Protein AF-A0A2M7R3D1-F1 (afdb_monomer_lite)

Foldseek 3Di:
DPPDDDDDVVLVDQAQDPDADVVFPDLVVCPVVCCVLQPPLVVLVVLLSRLCCLLGRPPDQFQLRSLVVCCVVHVSNVVVAVDSVSVCVPDDPRRHHDDDDDDDPPSPVLSSVLSNVVVCCVSVVDVDDDDDDDDPVVVVVSVVVSCVVVDDPD

Radius of gyration: 17.71 Å; chains: 1; bounding box: 41×45×43 Å

Sequence (154 aa):
MLERQTFQNKDLVLKVSPNYNPKRFDPNKYEAFLDALCGDREYQKEAIREVTRYFLGGEYKNLKDLAEENYHGNPKLQEKYSSFEDFVSHLQLPDKLSCSLDHATATGKSYVMYGVARILLAEGAVDQVLVLCPSNTIEAGLTEKFRSLSADRT

Structure (mmCIF, N/CA/C/O backbone):
data_AF-A0A2M7R3D1-F1
#
_entry.id   AF-A0A2M7R3D1-F1
#
loop_
_atom_site.group_PDB
_atom_site.id
_atom_site.type_symbol
_atom_site.label_atom_id
_atom_site.label_alt_id
_atom_site.label_comp_id
_atom_site.label_asym_id
_atom_site.label_entity_id
_atom_site.label_seq_id
_atom_site.pdbx_PDB_ins_code
_atom_site.Cartn_x
_atom_site.Cartn_y
_atom_site.Cartn_z
_atom_site.occupancy
_atom_site.B_iso_or_equiv
_atom_site.auth_seq_id
_atom_site.auth_comp_id
_atom_site.auth_asym_id
_atom_site.auth_atom_id
_atom_site.pdbx_PDB_model_num
ATOM 1 N N . MET A 1 1 ? -21.529 25.993 22.078 1.00 45.62 1 MET A N 1
ATOM 2 C CA . MET A 1 1 ? -20.538 25.975 20.981 1.00 45.62 1 MET A CA 1
ATOM 3 C C . MET A 1 1 ? -20.047 24.547 20.868 1.00 45.62 1 MET A C 1
ATOM 5 O O . MET A 1 1 ? -19.529 24.051 21.854 1.00 45.62 1 MET A O 1
ATOM 9 N N . LEU A 1 2 ? -20.286 23.862 19.748 1.00 53.28 2 LEU A N 1
ATOM 10 C CA . LEU A 1 2 ? -19.624 22.579 19.494 1.00 53.28 2 LEU A CA 1
ATOM 11 C C . LEU A 1 2 ? -18.141 22.883 19.269 1.00 53.28 2 LEU A C 1
ATOM 13 O O . LEU A 1 2 ? -17.810 23.643 18.356 1.00 53.28 2 LEU A O 1
ATOM 17 N N . GLU A 1 3 ? -17.269 22.372 20.137 1.00 60.62 3 GLU A N 1
ATOM 18 C CA . GLU A 1 3 ? -15.826 22.435 19.919 1.00 60.62 3 GLU A CA 1
ATOM 19 C C . GLU A 1 3 ? -15.508 21.783 18.575 1.00 60.62 3 GLU A C 1
ATOM 21 O O . GLU A 1 3 ? -15.904 20.652 18.289 1.00 60.62 3 GLU A O 1
ATOM 26 N N . ARG A 1 4 ? -14.830 22.532 17.706 1.00 72.94 4 ARG A N 1
ATOM 27 C CA . ARG A 1 4 ? -14.471 22.061 16.374 1.00 72.94 4 ARG A CA 1
ATOM 28 C C . ARG A 1 4 ? -13.272 21.126 16.516 1.00 72.94 4 ARG A C 1
ATOM 30 O O . ARG A 1 4 ? -12.130 21.581 16.530 1.00 72.94 4 ARG A O 1
ATOM 37 N N . GLN A 1 5 ? -13.531 19.829 16.659 1.00 77.94 5 GLN A N 1
ATOM 38 C CA . GLN A 1 5 ? -12.466 18.830 16.693 1.00 77.94 5 GLN A CA 1
ATOM 39 C C . GLN A 1 5 ? -11.705 18.833 15.363 1.00 77.94 5 GLN A C 1
ATOM 41 O O . GLN A 1 5 ? -12.293 18.797 14.281 1.00 77.94 5 GLN A O 1
ATOM 46 N N . THR A 1 6 ? -10.380 18.924 15.458 1.00 85.75 6 THR A N 1
ATOM 47 C CA . THR A 1 6 ? -9.466 18.920 14.315 1.00 85.75 6 THR A CA 1
ATOM 48 C C . THR A 1 6 ? -8.609 17.668 14.406 1.00 85.75 6 THR A C 1
ATOM 50 O O . THR A 1 6 ? -7.945 17.453 15.416 1.00 85.75 6 THR A O 1
ATOM 53 N N . PHE A 1 7 ? -8.614 16.859 13.350 1.00 89.00 7 PHE A N 1
ATOM 54 C CA . PHE A 1 7 ? -7.813 15.641 13.248 1.00 89.00 7 PHE A CA 1
ATOM 55 C C . PHE A 1 7 ? -6.710 15.844 12.213 1.00 89.00 7 PHE A C 1
ATOM 57 O O . PHE A 1 7 ? -6.958 16.435 11.159 1.00 89.00 7 PHE A O 1
ATOM 64 N N . GLN A 1 8 ? -5.501 15.351 12.483 1.00 91.12 8 GLN A N 1
ATOM 65 C CA . GLN A 1 8 ? -4.476 15.260 11.446 1.00 91.12 8 GLN A CA 1
ATOM 66 C C . GLN A 1 8 ? -4.695 13.966 10.661 1.00 91.12 8 GLN A C 1
ATOM 68 O O . GLN A 1 8 ? -5.042 12.944 11.244 1.00 91.12 8 GLN A O 1
ATOM 73 N N . ASN A 1 9 ? -4.438 13.965 9.350 1.00 88.06 9 ASN A N 1
ATOM 74 C CA . ASN A 1 9 ? -4.610 12.751 8.537 1.00 88.06 9 ASN A CA 1
ATOM 75 C C . ASN A 1 9 ? -3.819 11.562 9.101 1.00 88.06 9 ASN A C 1
ATOM 77 O O . ASN A 1 9 ? -4.344 10.457 9.162 1.00 88.06 9 ASN A O 1
ATOM 81 N N . LYS A 1 10 ? -2.598 11.809 9.595 1.00 91.31 10 LYS A N 1
ATOM 82 C CA . LYS A 1 10 ? -1.742 10.789 10.220 1.00 91.31 10 LYS A CA 1
ATOM 83 C C . LYS A 1 10 ? -2.382 10.114 11.440 1.00 91.31 10 LYS A C 1
ATOM 85 O O . LYS A 1 10 ? -2.034 8.981 11.745 1.00 91.31 10 LYS A O 1
ATOM 90 N N . ASP A 1 11 ? -3.299 10.802 12.123 1.00 92.19 11 ASP A N 1
ATOM 91 C CA . ASP A 1 11 ? -3.997 10.275 13.297 1.00 92.19 11 ASP A CA 1
ATOM 92 C C . ASP A 1 11 ? -5.058 9.239 12.898 1.00 92.19 11 ASP A C 1
ATOM 94 O O . ASP A 1 11 ? -5.520 8.477 13.742 1.00 92.19 11 ASP A O 1
ATOM 98 N N . LEU A 1 12 ? -5.444 9.209 11.618 1.00 93.38 12 LEU A N 1
ATOM 99 C CA . LEU A 1 12 ? -6.494 8.353 11.069 1.00 93.38 12 LEU A CA 1
ATOM 100 C C . LEU A 1 12 ? -5.951 7.269 10.121 1.00 93.38 12 LEU A C 1
ATOM 102 O O . LEU A 1 12 ? -6.736 6.486 9.589 1.00 93.38 12 LEU A O 1
ATOM 106 N N . VAL A 1 13 ? -4.633 7.220 9.896 1.00 94.69 13 VAL A N 1
ATOM 107 C CA . VAL A 1 13 ? -3.991 6.171 9.090 1.00 94.69 13 VAL A CA 1
ATOM 108 C C . VAL A 1 13 ? -3.991 4.865 9.877 1.00 94.69 13 VAL A C 1
ATOM 110 O O . VAL A 1 13 ? -3.540 4.824 11.023 1.00 94.69 13 VAL A O 1
ATOM 113 N N . LEU A 1 14 ? -4.476 3.794 9.247 1.00 96.19 14 LEU A N 1
ATOM 114 C CA . LEU A 1 14 ? -4.450 2.456 9.832 1.00 96.19 14 LEU A CA 1
ATOM 115 C C . LEU A 1 14 ? -3.046 1.874 9.709 1.00 96.19 14 LEU A C 1
ATOM 117 O O . LEU A 1 14 ? -2.485 1.813 8.617 1.00 96.19 14 LEU A O 1
ATOM 121 N N . LYS A 1 15 ? -2.482 1.460 10.839 1.00 95.75 15 LYS A N 1
ATOM 122 C CA . LYS A 1 15 ? -1.152 0.866 10.913 1.00 95.75 15 LYS A CA 1
ATOM 123 C C . LYS A 1 15 ? -1.249 -0.626 10.663 1.00 95.75 15 LYS A C 1
ATOM 125 O O . LYS A 1 15 ? -2.028 -1.309 11.325 1.00 95.75 15 LYS A O 1
ATOM 130 N N . VAL A 1 16 ? -0.424 -1.116 9.746 1.00 95.44 16 VAL A N 1
ATOM 131 C CA . VAL A 1 16 ? -0.268 -2.547 9.483 1.00 95.44 16 VAL A CA 1
ATOM 132 C C . VAL A 1 16 ? 0.768 -3.097 10.455 1.00 95.44 16 VAL A C 1
ATOM 134 O O . VAL A 1 16 ? 1.918 -2.645 10.450 1.00 95.44 16 VAL A O 1
ATOM 137 N N . SER A 1 17 ? 0.384 -4.097 11.248 1.00 92.56 17 SER A N 1
ATOM 138 C CA . SER A 1 17 ? 1.270 -4.772 12.197 1.00 92.56 17 SER A CA 1
ATOM 139 C C . SER A 1 17 ? 2.602 -5.160 11.543 1.00 92.56 17 SER A C 1
ATOM 141 O O . SER A 1 17 ? 2.616 -5.629 10.400 1.00 92.56 17 SER A O 1
ATOM 143 N N . PRO A 1 18 ? 3.744 -4.956 12.226 1.00 88.44 18 PRO A N 1
ATOM 144 C CA . PRO A 1 18 ? 5.039 -5.419 11.741 1.00 88.44 18 PRO A CA 1
ATOM 145 C C . PRO A 1 18 ? 5.184 -6.941 11.857 1.00 88.44 18 PRO A C 1
ATOM 147 O O . PRO A 1 18 ? 6.121 -7.494 11.286 1.00 88.44 18 PRO A O 1
ATOM 150 N N . ASN A 1 19 ? 4.284 -7.612 12.584 1.00 82.75 19 ASN A N 1
ATOM 151 C CA . ASN A 1 19 ? 4.264 -9.064 12.656 1.00 82.75 19 ASN A CA 1
ATOM 152 C C . ASN A 1 19 ? 3.799 -9.626 11.312 1.00 82.75 19 ASN A C 1
ATOM 154 O O . ASN A 1 19 ? 2.863 -9.126 10.695 1.00 82.75 19 ASN A O 1
ATOM 158 N N . TYR A 1 20 ? 4.472 -10.668 10.853 1.00 75.25 20 TYR A N 1
ATOM 159 C CA . TYR A 1 20 ? 4.046 -11.461 9.712 1.00 75.25 20 TYR A CA 1
ATOM 160 C C . TYR A 1 20 ? 4.557 -12.879 9.904 1.00 75.25 20 TYR A C 1
ATOM 162 O O . TYR A 1 20 ? 5.574 -13.110 10.563 1.00 75.25 20 TYR A O 1
ATOM 170 N N . ASN A 1 21 ? 3.859 -13.845 9.318 1.00 80.38 21 ASN A N 1
ATOM 171 C CA . ASN A 1 21 ? 4.326 -15.218 9.303 1.00 80.38 21 ASN A CA 1
ATOM 172 C C . ASN A 1 21 ? 5.369 -15.398 8.179 1.00 80.38 21 ASN A C 1
ATOM 174 O O . ASN A 1 21 ? 4.978 -15.439 7.010 1.00 80.38 21 ASN A O 1
ATOM 178 N N . PRO A 1 22 ? 6.670 -15.589 8.483 1.00 80.94 22 PRO A N 1
ATOM 179 C CA . PRO A 1 22 ? 7.710 -15.722 7.458 1.00 80.94 22 PRO A CA 1
ATOM 180 C C . PRO A 1 22 ? 7.561 -16.997 6.617 1.00 80.94 22 PRO A C 1
ATOM 182 O O . PRO A 1 22 ? 8.130 -17.095 5.536 1.00 80.94 22 PRO A O 1
ATOM 185 N N . LYS A 1 23 ? 6.772 -17.983 7.075 1.00 84.94 23 LYS A N 1
ATOM 186 C CA . LYS A 1 23 ? 6.420 -19.159 6.262 1.00 84.94 23 LYS A CA 1
ATOM 187 C C . LYS A 1 23 ? 5.359 -18.853 5.203 1.00 84.94 23 LYS A C 1
ATOM 189 O O . LYS A 1 23 ? 5.163 -19.673 4.313 1.00 84.94 23 LYS A O 1
ATOM 194 N N . ARG A 1 24 ? 4.636 -17.736 5.335 1.00 86.62 24 ARG A N 1
ATOM 195 C CA . ARG A 1 24 ? 3.644 -17.269 4.356 1.00 86.62 24 ARG A CA 1
ATOM 196 C C . ARG A 1 24 ? 4.239 -16.267 3.383 1.00 86.62 24 ARG A C 1
ATOM 198 O O . ARG A 1 24 ? 4.040 -16.417 2.188 1.00 86.62 24 ARG A O 1
ATOM 205 N N . PHE A 1 25 ? 4.952 -15.270 3.895 1.00 90.94 25 PHE A N 1
ATOM 206 C CA . PHE A 1 25 ? 5.558 -14.227 3.081 1.00 90.94 25 PHE A CA 1
ATOM 207 C C . PHE A 1 25 ? 6.826 -13.716 3.761 1.00 90.94 25 PHE A C 1
ATOM 209 O O . PHE A 1 25 ? 6.784 -13.312 4.922 1.00 90.94 25 PHE A O 1
ATOM 216 N N . ASP A 1 26 ? 7.941 -13.732 3.032 1.00 89.12 26 ASP A N 1
ATOM 217 C CA . ASP A 1 26 ? 9.192 -13.105 3.454 1.00 89.12 26 ASP A CA 1
ATOM 218 C C . ASP A 1 26 ? 9.440 -11.848 2.603 1.00 89.12 26 ASP A C 1
ATOM 220 O O . ASP A 1 26 ? 9.840 -11.967 1.439 1.00 89.12 26 ASP A O 1
ATOM 224 N N . PRO A 1 27 ? 9.215 -10.637 3.149 1.00 84.31 27 PRO A N 1
ATOM 225 C CA . PRO A 1 27 ? 9.428 -9.400 2.407 1.00 84.31 27 PRO A CA 1
ATOM 226 C C . PRO A 1 27 ? 10.896 -9.208 2.002 1.00 84.31 27 PRO A C 1
ATOM 228 O O . PRO A 1 27 ? 11.159 -8.569 0.983 1.00 84.31 27 PRO A O 1
ATOM 231 N N . ASN A 1 28 ? 11.852 -9.808 2.729 1.00 88.94 28 ASN A N 1
ATOM 232 C CA . ASN A 1 28 ? 13.281 -9.610 2.473 1.00 88.94 28 ASN A CA 1
ATOM 233 C C . ASN A 1 28 ? 13.732 -10.194 1.123 1.00 88.94 28 ASN A C 1
ATOM 235 O O . ASN A 1 28 ? 14.727 -9.747 0.551 1.00 88.94 28 ASN A O 1
ATOM 239 N N . LYS A 1 29 ? 12.972 -11.149 0.564 1.00 93.44 29 LYS A N 1
ATOM 240 C CA . LYS A 1 29 ? 13.186 -11.711 -0.783 1.00 93.44 29 LYS A CA 1
ATOM 241 C C . LYS A 1 29 ? 13.214 -10.636 -1.874 1.00 93.44 29 LYS A C 1
ATOM 243 O O . LYS A 1 29 ? 13.822 -10.838 -2.924 1.00 93.44 29 LYS A O 1
ATOM 248 N N . TYR A 1 30 ? 12.552 -9.507 -1.636 1.00 96.19 30 TYR A N 1
ATOM 249 C CA . TYR A 1 30 ? 12.353 -8.461 -2.629 1.00 96.19 30 TYR A CA 1
ATOM 250 C C . TYR A 1 30 ? 13.283 -7.259 -2.465 1.00 96.19 30 TYR A C 1
ATOM 252 O O . TYR A 1 30 ? 13.214 -6.361 -3.295 1.00 96.19 30 TYR A O 1
ATOM 260 N N . GLU A 1 31 ? 14.190 -7.234 -1.485 1.00 95.56 31 GLU A N 1
ATOM 261 C CA . GLU A 1 31 ? 15.033 -6.054 -1.223 1.00 95.56 31 GLU A CA 1
ATOM 262 C C . GLU A 1 31 ? 15.875 -5.638 -2.434 1.00 95.56 31 GLU A C 1
ATOM 264 O O . GLU A 1 31 ? 15.820 -4.484 -2.847 1.00 95.56 31 GLU A O 1
ATOM 269 N N . ALA A 1 32 ? 16.541 -6.582 -3.105 1.00 96.44 32 ALA A N 1
ATOM 270 C CA . ALA A 1 32 ? 17.302 -6.277 -4.321 1.00 96.44 32 ALA A CA 1
ATOM 271 C C . ALA A 1 32 ? 16.414 -5.724 -5.456 1.00 96.44 32 ALA A C 1
ATOM 273 O O . ALA A 1 32 ? 16.835 -4.857 -6.223 1.00 96.44 32 ALA A O 1
ATOM 274 N N . PHE A 1 33 ? 15.168 -6.202 -5.558 1.00 96.81 33 PHE A N 1
ATOM 275 C CA . PHE A 1 33 ? 14.192 -5.675 -6.512 1.00 96.81 33 PHE A CA 1
ATOM 276 C C . PHE A 1 33 ? 13.748 -4.256 -6.135 1.00 96.81 33 PHE A C 1
ATOM 278 O O . PHE A 1 33 ? 13.669 -3.393 -7.007 1.00 96.81 33 PHE A O 1
ATOM 285 N N . LEU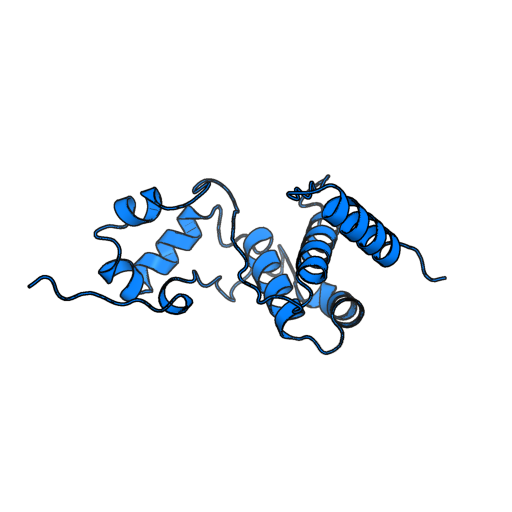 A 1 34 ? 13.491 -3.999 -4.851 1.00 97.50 34 LEU A N 1
ATOM 286 C CA . LEU A 1 34 ? 13.119 -2.679 -4.347 1.00 97.50 34 LEU A CA 1
ATOM 287 C C . LEU A 1 34 ? 14.261 -1.671 -4.516 1.00 97.50 34 LEU A C 1
ATOM 289 O O . LEU A 1 34 ? 14.010 -0.537 -4.921 1.00 97.50 34 LEU A O 1
ATOM 293 N N . ASP A 1 35 ? 15.507 -2.080 -4.287 1.00 96.88 35 ASP A N 1
ATOM 294 C CA . ASP A 1 35 ? 16.693 -1.258 -4.534 1.00 96.88 35 ASP A CA 1
ATOM 295 C C . ASP A 1 35 ? 16.831 -0.904 -6.015 1.00 96.88 35 ASP A C 1
ATOM 297 O O . ASP A 1 35 ? 17.014 0.265 -6.358 1.00 96.88 35 ASP A O 1
ATOM 301 N N . ALA A 1 36 ? 16.663 -1.880 -6.910 1.00 96.31 36 ALA A N 1
ATOM 302 C CA . ALA A 1 36 ? 16.714 -1.637 -8.349 1.00 96.31 36 ALA A CA 1
ATOM 303 C C . ALA A 1 36 ? 15.555 -0.752 -8.848 1.00 96.31 36 ALA A C 1
ATOM 305 O O . ALA A 1 36 ? 15.744 0.079 -9.738 1.00 96.31 36 ALA A O 1
ATOM 306 N N . LEU A 1 37 ? 14.351 -0.920 -8.290 1.00 96.69 37 LEU A N 1
ATOM 307 C CA . LEU A 1 37 ? 13.149 -0.200 -8.713 1.00 96.69 37 LEU A CA 1
ATOM 308 C C . LEU A 1 37 ? 13.103 1.239 -8.182 1.00 96.69 37 LEU A C 1
ATOM 310 O O . LEU A 1 37 ? 12.735 2.157 -8.919 1.00 96.69 37 LEU A O 1
ATOM 314 N N . CYS A 1 38 ? 13.413 1.422 -6.899 1.00 96.75 38 CYS A N 1
ATOM 315 C CA . CYS A 1 38 ? 13.201 2.672 -6.170 1.00 96.75 38 CYS A CA 1
ATOM 316 C C . CYS A 1 38 ? 14.495 3.462 -5.937 1.00 96.75 38 CYS A C 1
ATOM 318 O O . CYS A 1 38 ? 14.422 4.658 -5.645 1.00 96.75 38 CYS A O 1
ATOM 320 N N . GLY A 1 39 ? 15.666 2.833 -6.069 1.00 95.56 39 GLY A N 1
ATOM 321 C CA . GLY A 1 39 ? 16.955 3.466 -5.804 1.00 95.56 39 GLY A CA 1
ATOM 322 C C . GLY A 1 39 ? 17.078 3.931 -4.352 1.00 95.56 39 GLY A C 1
ATOM 323 O O . GLY A 1 39 ? 16.886 3.161 -3.413 1.00 95.56 39 GLY A O 1
ATOM 324 N N . ASP A 1 40 ? 17.370 5.215 -4.165 1.00 95.50 40 ASP A N 1
ATOM 325 C CA . ASP A 1 40 ? 17.516 5.878 -2.863 1.00 95.50 40 ASP A CA 1
ATOM 326 C C . ASP A 1 40 ? 16.182 6.343 -2.244 1.00 95.50 40 ASP A C 1
ATOM 328 O O . ASP A 1 40 ? 16.149 6.881 -1.135 1.00 95.50 40 ASP A O 1
ATOM 332 N N . ARG A 1 41 ? 15.054 6.136 -2.935 1.00 96.19 41 ARG A N 1
ATOM 333 C CA . ARG A 1 41 ? 13.727 6.588 -2.493 1.00 96.19 41 ARG A CA 1
ATOM 334 C C . ARG A 1 41 ? 13.114 5.618 -1.490 1.00 96.19 41 ARG A C 1
ATOM 336 O O . ARG A 1 41 ? 12.178 4.887 -1.816 1.00 96.19 41 ARG A O 1
ATOM 343 N N . GLU A 1 42 ? 13.613 5.643 -0.261 1.00 96.00 42 GLU A N 1
ATOM 344 C CA . GLU A 1 42 ? 13.217 4.679 0.773 1.00 96.00 42 GLU A CA 1
ATOM 345 C C . GLU A 1 42 ? 11.710 4.693 1.070 1.00 96.00 42 GLU A C 1
ATOM 347 O O . GLU A 1 42 ? 11.098 3.638 1.185 1.00 96.00 42 GLU A O 1
ATOM 352 N N . TYR A 1 43 ? 11.067 5.863 1.026 1.00 95.50 43 TYR A N 1
ATOM 353 C CA . TYR A 1 43 ? 9.615 5.995 1.198 1.00 95.50 43 TYR A CA 1
ATOM 354 C C . TYR A 1 43 ? 8.791 5.199 0.166 1.00 95.50 43 TYR A C 1
ATOM 356 O O . TYR A 1 43 ? 7.646 4.836 0.427 1.00 95.50 43 TYR A O 1
ATOM 364 N N . GLN A 1 44 ? 9.331 4.929 -1.031 1.00 97.25 44 GLN A N 1
ATOM 365 C CA . GLN A 1 44 ? 8.664 4.049 -1.996 1.00 97.25 44 GLN A CA 1
ATOM 366 C C . GLN A 1 44 ? 8.791 2.587 -1.574 1.00 97.25 44 GLN A C 1
ATOM 368 O O . GLN A 1 44 ? 7.815 1.845 -1.668 1.00 97.25 44 GLN A O 1
ATOM 373 N N . LYS A 1 45 ? 9.975 2.185 -1.101 1.00 97.38 45 LYS A N 1
ATOM 374 C CA . LYS A 1 45 ? 10.233 0.823 -0.630 1.00 97.38 45 LYS A CA 1
ATOM 375 C C . LYS A 1 45 ? 9.391 0.516 0.598 1.00 97.38 45 LYS A C 1
ATOM 377 O O . LYS A 1 45 ? 8.723 -0.508 0.622 1.00 97.38 45 LYS A O 1
ATOM 382 N N . GLU A 1 46 ? 9.344 1.430 1.564 1.00 95.88 46 GLU A N 1
ATOM 383 C CA . GLU A 1 46 ? 8.502 1.323 2.759 1.00 95.88 46 GLU A CA 1
ATOM 384 C C . GLU A 1 46 ? 7.026 1.150 2.399 1.00 95.88 46 GLU A C 1
ATOM 386 O O . GLU A 1 46 ? 6.399 0.206 2.877 1.00 95.88 46 GLU A O 1
ATOM 391 N N . ALA A 1 47 ? 6.497 1.973 1.486 1.00 96.69 47 ALA A N 1
ATOM 392 C CA . ALA A 1 47 ? 5.117 1.838 1.023 1.00 96.69 47 ALA A CA 1
ATOM 393 C C . ALA A 1 47 ? 4.856 0.469 0.370 1.00 96.69 47 ALA A C 1
ATOM 395 O O . ALA A 1 47 ? 3.844 -0.170 0.650 1.00 96.69 47 ALA A O 1
ATOM 396 N N . ILE A 1 48 ? 5.775 -0.016 -0.475 1.00 97.75 48 ILE A N 1
ATOM 397 C CA . ILE A 1 48 ? 5.644 -1.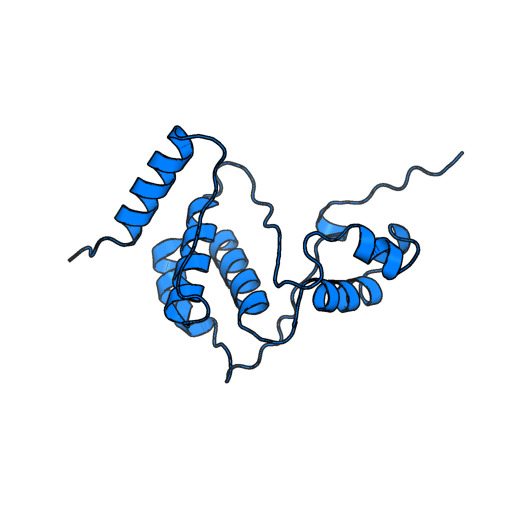342 -1.097 1.00 97.75 48 ILE A CA 1
ATOM 398 C C . ILE A 1 48 ? 5.696 -2.450 -0.035 1.00 97.75 48 ILE A C 1
ATOM 400 O O . ILE A 1 48 ? 4.859 -3.354 -0.065 1.00 97.75 48 ILE A O 1
ATOM 404 N N . ARG A 1 49 ? 6.643 -2.392 0.911 1.00 96.06 49 ARG A N 1
ATOM 405 C CA . ARG A 1 49 ? 6.776 -3.366 2.009 1.00 96.06 49 ARG A CA 1
ATOM 406 C C . ARG A 1 49 ? 5.530 -3.404 2.888 1.00 96.06 49 ARG A C 1
ATOM 408 O O . ARG A 1 49 ? 5.069 -4.484 3.238 1.00 96.06 49 ARG A O 1
ATOM 415 N N . GLU A 1 50 ? 4.973 -2.252 3.243 1.00 95.94 50 GLU A N 1
ATOM 416 C CA . GLU A 1 50 ? 3.782 -2.177 4.091 1.00 95.94 50 GLU A CA 1
ATOM 417 C C . GLU A 1 50 ? 2.545 -2.749 3.389 1.00 95.94 50 GLU A C 1
ATOM 419 O O . GLU A 1 50 ? 1.838 -3.577 3.966 1.00 95.94 50 GLU A O 1
ATOM 424 N N . VAL A 1 51 ? 2.337 -2.404 2.115 1.00 97.00 51 VAL A N 1
ATOM 425 C CA . VAL A 1 51 ? 1.228 -2.940 1.309 1.00 97.00 51 VAL A CA 1
ATOM 426 C C . VAL A 1 51 ? 1.367 -4.443 1.120 1.00 97.00 51 VAL A C 1
ATOM 428 O O . VAL A 1 51 ? 0.422 -5.190 1.346 1.00 97.00 51 VAL A O 1
ATOM 431 N N . THR A 1 52 ? 2.545 -4.912 0.717 1.00 96.19 52 THR A N 1
ATOM 432 C CA . THR A 1 52 ? 2.761 -6.346 0.490 1.00 96.19 52 THR A CA 1
ATOM 433 C C . THR A 1 52 ? 2.653 -7.142 1.783 1.00 96.19 52 THR A C 1
ATOM 435 O O . THR A 1 52 ? 2.041 -8.205 1.773 1.00 96.19 52 THR A O 1
ATOM 438 N N . ARG A 1 53 ? 3.114 -6.606 2.920 1.00 94.94 53 ARG A N 1
ATOM 439 C CA . ARG A 1 53 ? 2.890 -7.221 4.235 1.00 94.94 53 ARG A CA 1
ATOM 440 C C . ARG A 1 53 ? 1.405 -7.304 4.580 1.00 94.94 53 ARG A C 1
ATOM 442 O O . ARG A 1 53 ? 0.960 -8.355 5.026 1.00 94.94 53 ARG A O 1
ATOM 449 N N . TYR A 1 54 ? 0.634 -6.247 4.337 1.00 96.06 54 TYR A N 1
ATOM 450 C CA . TYR A 1 54 ? -0.812 -6.265 4.563 1.00 96.06 54 TYR A CA 1
ATOM 451 C C . TYR A 1 54 ? -1.519 -7.320 3.697 1.00 96.06 54 TYR A C 1
ATOM 453 O O . TYR A 1 54 ? -2.346 -8.075 4.200 1.00 96.06 54 TYR A O 1
ATOM 461 N N . PHE A 1 55 ? -1.157 -7.417 2.417 1.00 95.69 55 PHE A N 1
ATOM 462 C CA . PHE A 1 55 ? -1.826 -8.307 1.466 1.00 95.69 55 PHE A CA 1
ATOM 463 C C . PHE A 1 55 ? -1.382 -9.774 1.583 1.00 95.69 55 PHE A C 1
ATOM 465 O O . PHE A 1 55 ? -2.193 -10.674 1.381 1.00 95.69 55 PHE A O 1
ATOM 472 N N . LEU A 1 56 ? -0.105 -10.025 1.885 1.00 95.06 56 LEU A N 1
ATOM 473 C CA . LEU A 1 56 ? 0.514 -11.356 1.812 1.00 95.06 56 LEU A CA 1
ATOM 474 C C . LEU A 1 56 ? 0.924 -11.917 3.178 1.00 95.06 56 LEU A C 1
ATOM 476 O O . LEU A 1 56 ? 1.069 -13.129 3.326 1.00 95.06 56 LEU A O 1
ATOM 480 N N . GLY A 1 57 ? 1.087 -11.064 4.195 1.00 92.75 57 GLY A N 1
ATOM 481 C CA . GLY A 1 57 ? 1.491 -11.480 5.543 1.00 92.75 57 GLY A CA 1
ATOM 482 C C . GLY A 1 57 ? 0.449 -12.359 6.238 1.00 92.75 57 GLY A C 1
ATOM 483 O O . GLY A 1 57 ? 0.798 -13.218 7.047 1.00 92.75 57 GLY A O 1
ATOM 484 N N . GLY A 1 58 ? -0.827 -12.200 5.870 1.00 92.12 58 GLY A N 1
ATOM 485 C CA . GLY A 1 58 ? -1.926 -13.062 6.306 1.00 92.12 58 GLY A CA 1
ATOM 486 C C . GLY A 1 58 ? -2.398 -12.845 7.746 1.00 92.12 58 GLY A C 1
ATOM 487 O O . GLY A 1 58 ? -3.154 -13.684 8.237 1.00 92.12 58 GLY A O 1
ATOM 488 N N . GLU A 1 59 ? -1.962 -11.761 8.393 1.00 93.25 59 GLU A N 1
ATOM 489 C CA . GLU A 1 59 ? -2.447 -11.316 9.710 1.00 93.25 59 GLU A CA 1
ATOM 490 C C . GLU A 1 59 ? -3.892 -10.804 9.642 1.00 93.25 59 GLU A C 1
ATOM 492 O O . GLU A 1 59 ? -4.680 -11.036 10.553 1.00 93.25 59 GLU A O 1
ATOM 497 N N . TYR A 1 60 ? -4.259 -10.161 8.531 1.00 95.50 60 TYR A N 1
ATOM 498 C CA . TYR A 1 60 ? -5.582 -9.577 8.321 1.00 95.50 60 TYR A CA 1
ATOM 499 C C . TYR A 1 60 ? -6.315 -10.316 7.206 1.00 95.50 60 TYR A C 1
ATOM 501 O O . TYR A 1 60 ? -5.733 -10.608 6.158 1.00 95.50 60 TYR A O 1
ATOM 509 N N . LYS A 1 61 ? -7.606 -10.605 7.399 1.00 96.00 61 LYS A N 1
ATOM 510 C CA . LYS A 1 61 ? -8.432 -11.220 6.344 1.00 96.00 61 LYS A CA 1
ATOM 511 C C . LYS A 1 61 ? -8.997 -10.181 5.380 1.00 96.00 61 LYS A C 1
ATOM 513 O O . LYS A 1 61 ? -9.287 -10.506 4.231 1.00 96.00 61 LYS A O 1
ATOM 518 N N . ASN A 1 62 ? -9.208 -8.958 5.860 1.00 97.94 62 ASN A N 1
ATOM 519 C CA . AS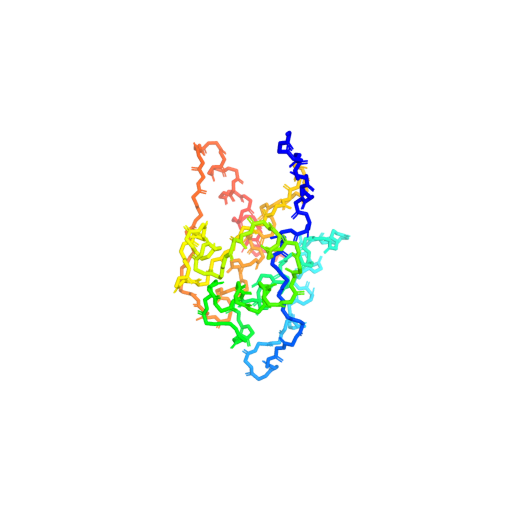N A 1 62 ? -9.803 -7.848 5.125 1.00 97.94 62 ASN A CA 1
ATOM 520 C C . ASN A 1 62 ? -9.547 -6.510 5.850 1.00 97.94 62 ASN A C 1
ATOM 522 O O . ASN A 1 62 ? -8.931 -6.472 6.918 1.00 97.94 62 ASN A O 1
ATOM 526 N N . LEU A 1 63 ? -10.037 -5.415 5.266 1.00 98.25 63 LEU A N 1
ATOM 527 C CA . LEU A 1 63 ? -9.930 -4.072 5.828 1.00 98.25 63 LEU A CA 1
ATOM 528 C C . LEU A 1 63 ? -10.658 -3.932 7.172 1.00 98.25 63 LEU A C 1
ATOM 530 O O . LEU A 1 63 ? -10.199 -3.173 8.022 1.00 98.25 63 LEU A O 1
ATOM 534 N N . LYS A 1 64 ? -11.764 -4.652 7.392 1.00 98.19 64 LYS A N 1
ATOM 535 C CA . LYS A 1 64 ? -12.494 -4.618 8.665 1.00 98.19 64 LYS A CA 1
ATOM 536 C C . LYS A 1 64 ? -11.655 -5.165 9.824 1.00 98.19 64 LYS A C 1
ATOM 538 O O . LYS A 1 64 ? -11.627 -4.518 10.865 1.00 98.19 64 LYS A O 1
ATOM 543 N N . ASP A 1 65 ? -10.939 -6.274 9.632 1.00 97.94 65 ASP A N 1
ATOM 544 C CA . ASP A 1 65 ? -10.021 -6.827 10.644 1.00 97.94 65 ASP A CA 1
ATOM 545 C C . ASP A 1 65 ? -8.920 -5.806 11.001 1.00 97.94 65 ASP A C 1
ATOM 547 O O . ASP A 1 65 ? -8.656 -5.544 12.173 1.00 97.94 65 ASP A O 1
ATOM 551 N N . LEU A 1 66 ? -8.310 -5.171 9.989 1.00 97.81 66 LEU A N 1
ATOM 552 C CA . LEU A 1 66 ? -7.302 -4.122 10.202 1.00 97.81 66 LEU A CA 1
ATOM 553 C C . LEU A 1 66 ? -7.888 -2.907 10.942 1.00 97.81 66 LEU A C 1
ATOM 555 O O . LEU A 1 66 ? -7.240 -2.319 11.813 1.00 97.81 66 LEU A O 1
ATOM 559 N N . ALA A 1 67 ? -9.110 -2.518 10.582 1.00 97.88 67 ALA A N 1
ATOM 560 C CA . ALA A 1 67 ? -9.824 -1.407 11.190 1.00 97.88 67 ALA A CA 1
ATOM 561 C C . ALA A 1 67 ? -10.199 -1.685 12.649 1.00 97.88 67 ALA A C 1
ATOM 563 O O . ALA A 1 67 ? -10.120 -0.764 13.454 1.00 97.88 67 ALA A O 1
ATOM 564 N N . GLU A 1 68 ? -10.571 -2.918 13.001 1.00 98.12 68 GLU A N 1
ATOM 565 C CA . GLU A 1 68 ? -10.897 -3.317 14.376 1.00 98.12 68 GLU A CA 1
ATOM 566 C C . GLU A 1 68 ? -9.682 -3.156 15.293 1.00 98.12 68 GLU A C 1
ATOM 568 O O . GLU A 1 68 ? -9.747 -2.440 16.297 1.00 98.12 68 GLU A O 1
ATOM 573 N N . GLU A 1 69 ? -8.540 -3.725 14.895 1.00 97.50 69 GLU A N 1
ATOM 574 C CA . GLU A 1 69 ? -7.279 -3.591 15.632 1.00 97.50 69 GLU A CA 1
ATOM 575 C C . GLU A 1 69 ? -6.906 -2.114 15.835 1.00 97.50 69 GLU A C 1
ATOM 577 O O . GLU A 1 69 ? -6.601 -1.675 16.949 1.00 97.50 69 GLU A O 1
ATOM 582 N N . ASN A 1 70 ? -6.990 -1.318 14.767 1.00 97.88 70 ASN A N 1
ATOM 583 C CA . ASN A 1 70 ? -6.650 0.099 14.823 1.00 97.88 70 ASN A CA 1
ATOM 584 C C . ASN A 1 70 ? -7.656 0.913 15.643 1.00 97.88 70 ASN A C 1
ATOM 586 O O . ASN A 1 70 ? -7.240 1.803 16.378 1.00 97.88 70 ASN A O 1
ATOM 590 N N . TYR A 1 71 ? -8.956 0.625 15.567 1.00 97.94 71 TYR A N 1
ATOM 591 C CA . TYR A 1 71 ? -9.981 1.333 16.335 1.00 97.94 71 TYR A CA 1
ATOM 592 C C . TYR A 1 71 ? -9.786 1.130 17.838 1.00 97.94 71 TYR A C 1
ATOM 594 O O . TYR A 1 71 ? -9.838 2.088 18.608 1.00 97.94 71 TYR A O 1
ATOM 602 N N . HIS A 1 72 ? -9.493 -0.098 18.268 1.00 97.12 72 HIS A N 1
ATOM 603 C CA . HIS A 1 72 ? -9.236 -0.390 19.678 1.00 97.12 72 HIS A CA 1
ATOM 604 C C . HIS A 1 72 ? -7.881 0.147 20.162 1.00 97.12 72 HIS A C 1
ATOM 606 O O . HIS A 1 72 ? -7.755 0.506 21.332 1.00 97.12 72 HIS A O 1
ATOM 612 N N . GLY A 1 73 ? -6.893 0.256 19.268 1.00 95.69 73 GLY A N 1
ATOM 613 C CA . GLY A 1 73 ? -5.556 0.772 19.571 1.00 95.69 73 GLY A CA 1
ATOM 614 C C . GLY A 1 73 ? -5.361 2.285 19.392 1.00 95.69 73 GLY A C 1
ATOM 615 O O . GLY A 1 73 ? -4.306 2.798 19.766 1.00 95.69 73 GLY A O 1
ATOM 616 N N . ASN A 1 74 ? -6.329 3.013 18.823 1.00 96.44 74 ASN A N 1
ATOM 617 C CA . ASN A 1 74 ? -6.181 4.427 18.468 1.00 96.44 74 ASN A CA 1
ATOM 618 C C . ASN A 1 74 ? -7.307 5.301 19.058 1.00 96.44 74 ASN A C 1
ATOM 620 O O . ASN A 1 74 ? -8.393 5.392 18.475 1.00 96.44 74 ASN A O 1
ATOM 624 N N . PRO A 1 75 ? -7.036 6.042 20.151 1.00 94.88 75 PRO A N 1
ATOM 625 C CA . PRO A 1 75 ? -8.009 6.950 20.756 1.00 94.88 75 PRO A CA 1
ATOM 626 C C . PRO A 1 75 ? -8.554 8.012 19.794 1.00 94.88 75 PRO A C 1
ATOM 628 O O . PRO A 1 75 ? -9.697 8.426 19.932 1.00 94.88 75 PRO A O 1
ATOM 631 N N . LYS A 1 76 ? -7.787 8.431 18.775 1.00 95.56 76 LYS A N 1
ATOM 632 C CA . LYS A 1 76 ? -8.254 9.414 17.783 1.00 95.56 76 LYS A CA 1
ATOM 633 C C . LYS A 1 76 ? -9.325 8.862 16.852 1.00 95.56 76 LYS A C 1
ATOM 635 O O . LYS A 1 76 ? -10.186 9.624 16.418 1.00 95.56 76 LYS A O 1
ATOM 640 N N . LEU A 1 77 ? -9.322 7.554 16.588 1.00 96.19 77 LEU A N 1
ATOM 641 C CA . LEU A 1 77 ? -10.422 6.912 15.869 1.00 96.19 77 LEU A CA 1
ATOM 642 C C . LEU A 1 77 ? -11.685 6.854 16.735 1.00 96.19 77 LEU A C 1
ATOM 644 O O . LEU A 1 77 ? -12.759 7.130 16.217 1.00 96.19 77 LEU A O 1
ATOM 648 N N . GLN A 1 78 ? -11.553 6.585 18.037 1.00 96.06 78 GLN A N 1
ATOM 649 C CA . GLN A 1 78 ? -12.675 6.553 18.991 1.00 96.06 78 GLN A CA 1
ATOM 650 C C . GLN A 1 78 ? -13.236 7.950 19.307 1.00 96.06 78 GLN A C 1
ATOM 652 O O . GLN A 1 78 ? -14.419 8.103 19.581 1.00 96.06 78 GLN A O 1
ATOM 657 N N . GLU A 1 79 ? -12.398 8.992 19.261 1.00 95.06 79 GLU A N 1
ATOM 658 C CA . GLU A 1 79 ? -12.853 10.386 19.344 1.00 95.06 79 GLU A CA 1
ATOM 659 C C . GLU A 1 79 ? -13.665 10.780 18.099 1.00 95.06 79 GLU A C 1
ATOM 661 O O . GLU A 1 79 ? -14.636 11.525 18.212 1.00 95.06 79 GLU A O 1
ATOM 666 N N . LYS A 1 80 ? -13.261 10.298 16.913 1.00 95.00 80 LYS A N 1
ATOM 667 C CA . LYS A 1 80 ? -13.897 10.645 15.635 1.00 95.00 80 LYS A CA 1
ATOM 668 C C . LYS A 1 80 ? -15.173 9.849 15.360 1.00 95.00 80 LYS A C 1
ATOM 670 O O . LYS A 1 80 ? -16.131 10.421 14.845 1.00 95.00 80 LYS A O 1
ATOM 675 N N . TYR A 1 81 ? -15.155 8.548 15.632 1.00 95.50 81 TYR A N 1
ATOM 676 C CA . TYR A 1 81 ? -16.254 7.627 15.361 1.00 95.50 81 TYR A CA 1
ATOM 677 C C . TYR A 1 81 ? -16.822 7.120 16.679 1.00 95.50 81 TYR A C 1
ATOM 679 O O . TYR A 1 81 ? -16.092 6.647 17.544 1.00 95.50 81 TYR A O 1
ATOM 687 N N . SER A 1 82 ? -18.138 7.221 16.816 1.00 93.56 82 SER A N 1
ATOM 688 C CA . SER A 1 82 ? -18.851 6.966 18.072 1.00 93.56 82 SER A CA 1
ATOM 689 C C . SER A 1 82 ? -18.876 5.490 18.483 1.00 93.56 82 SER A C 1
ATOM 691 O O . SER A 1 82 ? -19.018 5.175 19.666 1.00 93.56 82 SER A O 1
ATOM 693 N N . SER A 1 83 ? -18.733 4.584 17.516 1.00 97.69 83 SER A N 1
ATOM 694 C CA . SER A 1 83 ? -18.598 3.146 17.726 1.00 97.69 83 SER A CA 1
ATOM 695 C C . SER A 1 83 ? -17.753 2.514 16.619 1.00 97.69 83 SER A C 1
ATOM 697 O O . SER A 1 83 ? -17.449 3.144 15.600 1.00 97.69 83 SER A O 1
ATOM 699 N N . PHE A 1 84 ? -17.388 1.241 16.793 1.00 97.75 84 PHE A N 1
ATOM 700 C CA . PHE A 1 84 ? -16.702 0.503 15.736 1.00 97.75 84 PHE A CA 1
ATOM 701 C C . PHE A 1 84 ? -17.597 0.332 14.498 1.00 97.75 84 PHE A C 1
ATOM 703 O O . PHE A 1 84 ? -17.127 0.465 13.373 1.00 97.75 84 PHE A O 1
ATOM 710 N N . GLU A 1 85 ? -18.900 0.114 14.679 1.00 97.81 85 GLU A N 1
ATOM 711 C CA . GLU A 1 85 ? -19.873 0.017 13.586 1.00 97.81 85 GLU A CA 1
ATOM 712 C C . GLU A 1 85 ? -19.986 1.330 12.802 1.00 97.81 85 GLU A C 1
ATOM 714 O O . GLU A 1 85 ? -20.032 1.305 11.570 1.00 97.81 85 GLU A O 1
ATOM 719 N N . ASP A 1 86 ? -19.980 2.468 13.504 1.00 97.69 86 ASP A N 1
ATOM 720 C CA . ASP A 1 86 ? -19.932 3.800 12.894 1.00 97.69 86 ASP A CA 1
ATOM 721 C C . ASP A 1 86 ? -18.664 3.953 12.043 1.00 97.69 86 ASP A C 1
ATOM 723 O O . ASP A 1 86 ? -18.739 4.289 10.859 1.00 97.69 86 ASP A O 1
ATOM 727 N N . PHE A 1 87 ? -17.499 3.582 12.580 1.00 97.44 87 PHE A N 1
ATOM 728 C CA . PHE A 1 87 ? -16.253 3.599 11.817 1.00 97.44 87 PHE A CA 1
ATOM 729 C C . PHE A 1 87 ? -16.304 2.687 10.578 1.00 97.44 87 PHE A C 1
ATOM 731 O O . PHE A 1 87 ? -15.986 3.130 9.471 1.00 97.44 87 PHE A O 1
ATOM 738 N N . VAL A 1 88 ? -16.759 1.439 10.729 1.00 97.44 88 VAL A N 1
ATOM 739 C CA . VAL A 1 88 ? -16.866 0.466 9.630 1.00 97.44 88 VAL A CA 1
ATOM 740 C C . VAL A 1 88 ? -17.792 0.963 8.521 1.00 97.44 88 VAL A C 1
ATOM 742 O O . VAL A 1 88 ? -17.501 0.728 7.349 1.00 97.44 88 VAL A O 1
ATOM 745 N N . SER A 1 89 ? -18.857 1.699 8.857 1.00 97.19 89 SER A N 1
ATOM 746 C CA . SER A 1 89 ? -19.782 2.267 7.865 1.00 97.19 89 SER A CA 1
ATOM 747 C C . SER A 1 89 ? -19.125 3.268 6.899 1.00 97.19 89 SER A C 1
ATOM 749 O O . SER A 1 89 ? -19.640 3.495 5.804 1.00 97.19 89 SER A O 1
ATOM 751 N N . HIS A 1 90 ? -17.961 3.819 7.265 1.00 95.75 90 HIS A N 1
ATOM 752 C CA . HIS A 1 90 ? -17.172 4.733 6.436 1.00 95.75 90 HIS A CA 1
ATOM 753 C C . HIS A 1 90 ? -16.098 4.025 5.588 1.00 95.75 90 HIS A C 1
ATOM 755 O O . HIS A 1 90 ? -15.492 4.654 4.714 1.00 95.75 90 HIS A O 1
ATOM 761 N N . LEU A 1 91 ? -15.833 2.735 5.828 1.00 96.06 91 LEU A N 1
ATOM 762 C CA . LEU A 1 91 ? -14.802 1.978 5.116 1.00 96.06 91 LEU A CA 1
ATOM 763 C C . LEU A 1 91 ? -15.254 1.607 3.701 1.00 96.06 91 LEU A C 1
ATOM 765 O O . LEU A 1 91 ? -16.392 1.209 3.461 1.00 96.06 91 LEU A O 1
ATOM 769 N N . GLN A 1 92 ? -14.320 1.676 2.754 1.00 95.00 92 GLN A N 1
ATOM 770 C CA . GLN A 1 92 ? -14.544 1.239 1.378 1.00 95.00 92 GLN A CA 1
ATOM 771 C C . GLN A 1 92 ? -14.133 -0.226 1.225 1.00 95.00 92 GLN A C 1
ATOM 773 O O . GLN A 1 92 ? -12.975 -0.574 1.451 1.00 95.00 92 GLN A O 1
ATOM 778 N N . LEU A 1 93 ? -15.063 -1.076 0.782 1.00 96.94 93 LEU A N 1
ATOM 779 C CA . LEU A 1 93 ? -14.841 -2.520 0.606 1.00 96.94 93 LEU A CA 1
ATOM 780 C C . LEU A 1 93 ? -14.352 -3.213 1.903 1.00 96.94 93 LEU A C 1
ATOM 782 O O . LEU A 1 93 ? -13.314 -3.875 1.874 1.00 96.94 93 LEU A O 1
ATOM 786 N N . PRO A 1 94 ? -15.075 -3.0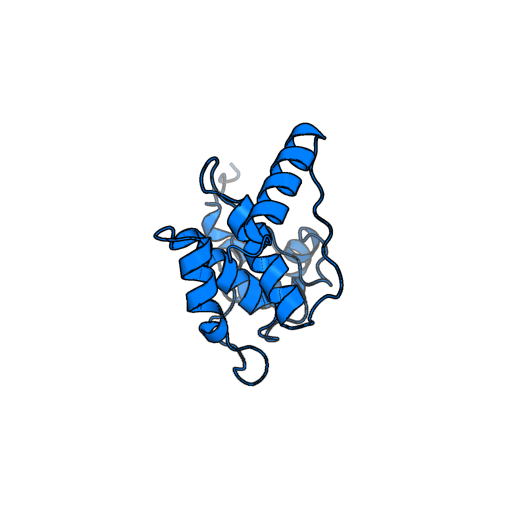87 3.034 1.00 97.19 94 PRO A N 1
ATOM 787 C CA . PRO A 1 94 ? -14.616 -3.566 4.345 1.00 97.19 94 PRO A CA 1
ATOM 788 C C . PRO A 1 94 ? -14.292 -5.067 4.374 1.00 97.19 94 PRO A C 1
ATOM 790 O O . PRO A 1 94 ? -13.387 -5.486 5.087 1.00 97.19 94 PRO A O 1
ATOM 793 N N . ASP A 1 95 ? -14.978 -5.867 3.556 1.00 98.00 95 ASP A N 1
ATOM 794 C CA . ASP A 1 95 ? -14.795 -7.322 3.481 1.00 98.00 95 ASP A CA 1
ATOM 795 C C . ASP A 1 95 ? -13.715 -7.757 2.469 1.00 98.00 95 ASP A C 1
ATOM 797 O O . ASP A 1 95 ? -13.625 -8.935 2.113 1.00 98.00 95 ASP A O 1
ATOM 801 N N . LYS A 1 96 ? -12.904 -6.820 1.959 1.00 97.88 96 LYS A N 1
ATOM 802 C CA . LYS A 1 96 ? -11.785 -7.079 1.039 1.00 97.88 96 LYS A CA 1
ATOM 803 C C . LYS A 1 96 ? -10.470 -6.576 1.626 1.00 97.88 96 LYS A C 1
ATOM 805 O O . LYS A 1 96 ? -10.456 -5.667 2.448 1.00 97.88 96 LYS A O 1
ATOM 810 N N . LEU A 1 97 ? -9.356 -7.139 1.162 1.00 96.88 97 LEU A N 1
ATOM 811 C CA . LEU A 1 97 ? -8.038 -6.528 1.335 1.00 96.88 97 LEU A CA 1
ATOM 812 C C . LEU A 1 97 ? -7.945 -5.322 0.395 1.00 96.88 97 LEU A C 1
ATOM 814 O O . LEU A 1 97 ? -7.625 -5.448 -0.786 1.00 96.88 97 LEU A O 1
ATOM 818 N N . SER A 1 98 ? -8.317 -4.157 0.916 1.00 96.81 98 SER A N 1
ATOM 819 C CA . SER A 1 98 ? -8.264 -2.869 0.230 1.00 96.81 98 SER A CA 1
ATOM 820 C C . SER A 1 98 ? -7.499 -1.860 1.087 1.00 96.81 98 SER A C 1
ATOM 822 O O . SER A 1 98 ? -7.504 -1.935 2.317 1.00 96.81 98 SER A O 1
ATOM 824 N N . CYS A 1 99 ? -6.808 -0.925 0.437 1.00 96.12 99 CYS A N 1
ATOM 825 C CA . CYS A 1 99 ? -6.144 0.197 1.092 1.00 96.12 99 CYS A CA 1
ATOM 826 C C . CYS A 1 99 ? -6.025 1.387 0.134 1.00 96.12 99 CYS A C 1
ATOM 828 O O . CYS A 1 99 ? -6.026 1.222 -1.088 1.00 96.12 99 CYS A O 1
ATOM 830 N N . SER A 1 100 ? -5.860 2.581 0.693 1.00 94.25 100 SER A N 1
ATOM 831 C CA . SER A 1 100 ? -5.426 3.780 -0.024 1.00 94.25 100 SER A CA 1
ATOM 832 C C . SER A 1 100 ? -3.980 4.108 0.338 1.00 94.25 100 SER A C 1
ATOM 834 O O . SER A 1 100 ? -3.566 3.909 1.477 1.00 94.25 100 SER A O 1
ATOM 836 N N . LEU A 1 101 ? -3.218 4.631 -0.624 1.00 92.88 101 LEU A N 1
ATOM 837 C CA . LEU A 1 101 ? -1.839 5.076 -0.417 1.00 92.88 101 LEU A CA 1
ATOM 838 C C . LEU A 1 101 ? -1.714 6.553 -0.770 1.00 92.88 101 LEU A C 1
ATOM 840 O O . LEU A 1 101 ? -1.795 6.936 -1.941 1.00 92.88 101 LEU A O 1
ATOM 844 N N . ASP A 1 102 ? -1.472 7.374 0.246 1.00 90.62 102 ASP A N 1
ATOM 845 C CA . ASP A 1 102 ? -1.383 8.821 0.097 1.00 90.62 102 ASP A CA 1
ATOM 846 C C . ASP A 1 102 ? 0.065 9.258 -0.102 1.00 90.62 102 ASP A C 1
ATOM 848 O O . ASP A 1 102 ? 0.864 9.360 0.824 1.00 90.62 102 ASP A O 1
ATOM 852 N N . HIS A 1 103 ? 0.410 9.532 -1.355 1.00 90.69 103 HIS A N 1
ATOM 853 C CA . HIS A 1 103 ? 1.736 9.994 -1.753 1.00 90.69 103 HIS A CA 1
ATOM 854 C C . HIS A 1 103 ? 1.632 11.359 -2.434 1.00 90.69 103 HIS A C 1
ATOM 856 O O . HIS A 1 103 ? 0.829 11.552 -3.357 1.00 90.69 103 HIS A O 1
ATOM 862 N N . ALA A 1 104 ? 2.517 12.291 -2.070 1.00 88.69 104 ALA A N 1
ATOM 863 C CA . ALA A 1 104 ? 2.583 13.608 -2.701 1.00 88.69 104 ALA A CA 1
ATOM 864 C C . ALA A 1 104 ? 2.853 13.517 -4.219 1.00 88.69 104 ALA A C 1
ATOM 866 O O . ALA A 1 104 ? 3.309 12.497 -4.756 1.00 88.69 104 ALA A O 1
ATOM 867 N N . THR A 1 105 ? 2.523 14.567 -4.970 1.00 86.31 105 THR A N 1
ATOM 868 C CA . THR A 1 105 ? 2.867 14.663 -6.399 1.00 86.31 105 THR A CA 1
ATOM 869 C C . THR A 1 105 ? 4.380 14.561 -6.608 1.00 86.31 105 THR A C 1
ATOM 871 O O . THR A 1 105 ? 5.155 14.873 -5.713 1.00 86.31 105 THR A O 1
ATOM 874 N N . ALA A 1 106 ? 4.806 14.072 -7.776 1.00 85.19 106 ALA A N 1
ATOM 875 C CA . ALA A 1 106 ? 6.217 13.872 -8.142 1.00 85.19 106 ALA A CA 1
ATOM 876 C C . ALA A 1 106 ? 7.037 12.862 -7.298 1.00 85.19 106 ALA A C 1
ATOM 878 O O . ALA A 1 106 ? 8.171 12.558 -7.654 1.00 85.19 106 ALA A O 1
ATOM 879 N N . THR A 1 107 ? 6.455 12.221 -6.280 1.00 91.00 107 THR A N 1
ATOM 880 C CA . THR A 1 107 ? 7.123 11.164 -5.482 1.00 91.00 107 THR A CA 1
ATOM 881 C C . THR A 1 107 ? 7.240 9.812 -6.194 1.00 91.00 107 THR A C 1
ATOM 883 O O . THR A 1 107 ? 7.754 8.851 -5.638 1.00 91.00 107 THR A O 1
ATOM 886 N N . GLY A 1 108 ? 6.776 9.689 -7.441 1.00 92.00 108 GLY A N 1
ATOM 887 C CA . GLY A 1 108 ? 6.897 8.446 -8.208 1.00 92.00 108 GLY A CA 1
ATOM 888 C C . GLY A 1 108 ? 5.912 7.344 -7.806 1.00 92.00 108 GLY A C 1
ATOM 889 O O . GLY A 1 108 ? 6.261 6.173 -7.871 1.00 92.00 108 GLY A O 1
ATOM 890 N N . LYS A 1 109 ? 4.663 7.698 -7.475 1.00 94.81 109 LYS A N 1
ATOM 891 C CA . LYS A 1 109 ? 3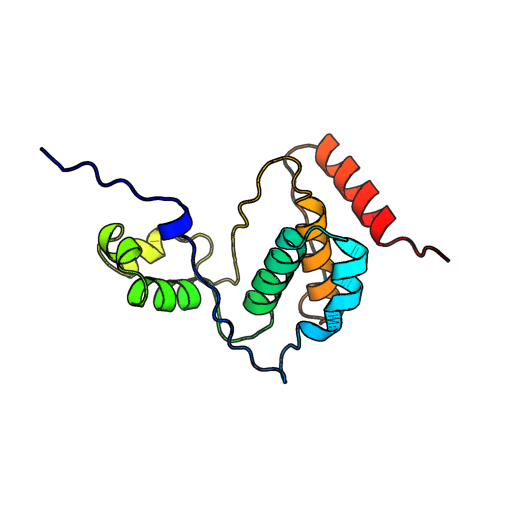.553 6.762 -7.184 1.00 94.81 109 LYS A CA 1
ATOM 892 C C . LYS A 1 109 ? 3.442 5.563 -8.134 1.00 94.81 109 LYS A C 1
ATOM 894 O O . LYS A 1 109 ? 3.133 4.460 -7.706 1.00 94.81 109 LYS A O 1
ATOM 899 N N . SER A 1 110 ? 3.725 5.764 -9.423 1.00 95.75 110 SER A N 1
ATOM 900 C CA . SER A 1 110 ? 3.699 4.684 -10.415 1.00 95.75 110 SER A CA 1
ATOM 901 C C . SER A 1 110 ? 4.693 3.558 -10.125 1.00 95.75 110 SER A C 1
ATOM 903 O O . SER A 1 110 ? 4.405 2.418 -10.457 1.00 95.75 110 SER A O 1
ATOM 905 N N . TYR A 1 111 ? 5.837 3.858 -9.502 1.00 96.94 111 TYR A N 1
ATOM 906 C CA . TYR A 1 111 ? 6.816 2.843 -9.106 1.00 96.94 111 TYR A CA 1
ATOM 907 C C . TYR A 1 111 ? 6.287 1.988 -7.955 1.00 96.94 111 TYR A C 1
ATOM 909 O O . TYR A 1 111 ? 6.415 0.774 -8.011 1.00 96.94 111 TYR A O 1
ATOM 917 N N . VAL A 1 112 ? 5.609 2.597 -6.976 1.00 97.62 112 VAL A N 1
ATOM 918 C CA . VAL A 1 112 ? 4.943 1.867 -5.883 1.00 97.62 112 VAL A CA 1
ATOM 919 C C . VAL A 1 112 ? 3.864 0.937 -6.435 1.00 97.62 112 VAL A C 1
ATOM 921 O O . VAL A 1 112 ? 3.874 -0.252 -6.131 1.00 97.62 112 VAL A O 1
ATOM 924 N N . MET A 1 113 ? 2.992 1.443 -7.319 1.00 97.06 113 MET A N 1
ATOM 925 C CA . MET A 1 113 ? 1.966 0.620 -7.978 1.00 97.06 113 MET A CA 1
ATOM 926 C C . MET A 1 113 ? 2.581 -0.564 -8.737 1.00 97.06 113 MET A C 1
ATOM 928 O O . MET A 1 113 ? 2.119 -1.693 -8.596 1.00 97.06 113 MET A O 1
ATOM 932 N N . TYR A 1 114 ? 3.641 -0.314 -9.513 1.00 97.56 114 TYR A N 1
ATOM 933 C CA . TYR A 1 114 ? 4.348 -1.361 -10.247 1.00 97.56 114 TYR A CA 1
ATOM 934 C C . TYR A 1 114 ? 4.991 -2.389 -9.312 1.00 97.56 114 TYR A C 1
ATOM 9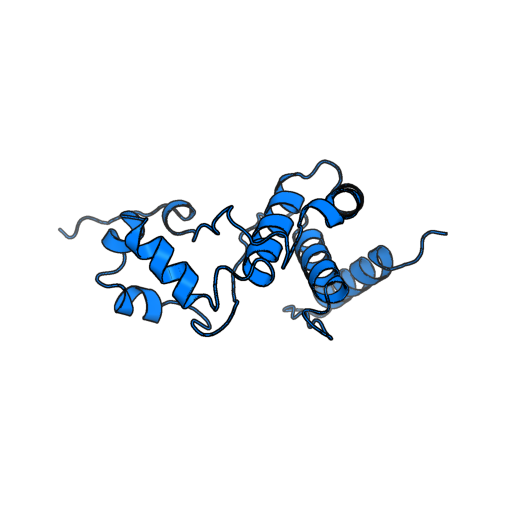36 O O . TYR A 1 114 ? 4.829 -3.586 -9.522 1.00 97.56 114 TYR A O 1
ATOM 944 N N . GLY A 1 115 ? 5.692 -1.936 -8.269 1.00 97.56 115 GLY A N 1
ATOM 945 C CA . GLY A 1 115 ? 6.370 -2.800 -7.306 1.00 97.56 115 GLY A CA 1
ATOM 946 C C . GLY A 1 115 ? 5.402 -3.739 -6.597 1.00 97.56 115 GLY A C 1
ATOM 947 O O . GLY A 1 115 ? 5.618 -4.949 -6.599 1.00 97.56 115 GLY A O 1
ATOM 948 N N . VAL A 1 116 ? 4.289 -3.201 -6.088 1.00 98.00 116 VAL A N 1
ATOM 949 C CA . VAL A 1 116 ? 3.216 -4.004 -5.486 1.00 98.00 116 VAL A CA 1
ATOM 950 C C . VAL A 1 116 ? 2.672 -5.018 -6.493 1.00 98.00 116 VAL A C 1
ATOM 952 O O . VAL A 1 116 ? 2.637 -6.208 -6.195 1.00 98.00 116 VAL A O 1
ATOM 955 N N . ALA A 1 117 ? 2.312 -4.583 -7.706 1.00 97.75 117 ALA A N 1
ATOM 956 C CA . ALA A 1 117 ? 1.773 -5.471 -8.736 1.00 97.75 117 ALA A CA 1
ATOM 957 C C . ALA A 1 117 ? 2.733 -6.621 -9.083 1.00 97.75 117 ALA A C 1
ATOM 959 O O . ALA A 1 117 ? 2.316 -7.775 -9.170 1.00 97.75 117 ALA A O 1
ATOM 960 N N . ARG A 1 118 ? 4.026 -6.323 -9.252 1.00 97.00 118 ARG A N 1
ATOM 961 C CA . ARG A 1 118 ? 5.051 -7.324 -9.572 1.00 97.00 118 ARG A CA 1
ATOM 962 C C . ARG A 1 118 ? 5.241 -8.339 -8.455 1.00 97.00 118 ARG A C 1
ATOM 964 O O . ARG A 1 118 ? 5.376 -9.517 -8.765 1.00 97.00 118 ARG A O 1
ATOM 971 N N . ILE A 1 119 ? 5.231 -7.906 -7.196 1.00 97.75 119 ILE A N 1
ATOM 972 C CA . ILE A 1 119 ? 5.370 -8.811 -6.049 1.00 97.75 119 ILE A CA 1
ATOM 973 C C . ILE A 1 119 ? 4.137 -9.709 -5.924 1.00 97.75 119 ILE A C 1
ATOM 975 O O . ILE A 1 119 ? 4.288 -10.919 -5.799 1.00 97.75 119 ILE A O 1
ATOM 979 N N . LEU A 1 120 ? 2.925 -9.153 -6.037 1.00 97.62 120 LEU A N 1
ATOM 980 C CA . LEU A 1 120 ? 1.689 -9.943 -5.972 1.00 97.62 120 LEU A CA 1
ATOM 981 C C . LEU A 1 120 ? 1.627 -11.015 -7.073 1.00 97.62 120 LEU A C 1
ATOM 983 O O . LEU A 1 120 ? 1.235 -12.147 -6.798 1.00 97.62 120 LEU A O 1
ATOM 987 N N . LEU A 1 121 ? 2.049 -10.676 -8.297 1.00 97.31 121 LEU A N 1
ATOM 988 C CA . LEU A 1 121 ? 2.158 -11.632 -9.406 1.00 97.31 121 LEU A CA 1
ATOM 989 C C . LEU A 1 121 ? 3.240 -12.692 -9.143 1.00 97.31 121 LEU A C 1
ATOM 991 O O . LEU A 1 121 ? 3.018 -13.872 -9.390 1.00 97.31 121 LEU A O 1
ATOM 995 N N . ALA A 1 122 ? 4.412 -12.290 -8.641 1.00 96.31 122 ALA A N 1
ATOM 996 C CA . ALA A 1 122 ? 5.534 -13.198 -8.388 1.00 96.31 122 ALA A CA 1
ATOM 997 C C . ALA A 1 122 ? 5.269 -14.189 -7.242 1.00 96.31 122 ALA A C 1
ATOM 999 O O . ALA A 1 122 ? 5.749 -15.319 -7.291 1.00 96.31 122 ALA A O 1
ATOM 1000 N N . GLU A 1 123 ? 4.499 -13.782 -6.233 1.00 95.94 123 GLU A N 1
ATOM 1001 C CA . GLU A 1 123 ? 4.022 -14.661 -5.158 1.00 95.94 123 GLU A CA 1
ATOM 1002 C C . GLU A 1 123 ? 2.808 -15.513 -5.576 1.00 95.94 123 GLU A C 1
ATOM 1004 O O . GLU A 1 123 ? 2.341 -16.336 -4.794 1.00 95.94 123 GLU A O 1
ATOM 1009 N N . GLY A 1 124 ? 2.277 -15.334 -6.793 1.00 96.31 124 GLY A N 1
ATOM 1010 C CA . GLY A 1 124 ? 1.091 -16.056 -7.267 1.00 96.31 124 GLY A CA 1
ATOM 1011 C C . GLY A 1 124 ? -0.184 -15.714 -6.490 1.00 96.31 124 GLY A C 1
ATOM 1012 O O . GLY A 1 124 ? -1.149 -16.472 -6.520 1.00 96.31 124 GLY A O 1
ATOM 1013 N N . ALA A 1 125 ? -0.197 -14.583 -5.778 1.00 96.00 125 ALA A N 1
ATOM 1014 C CA . ALA A 1 125 ? -1.360 -14.124 -5.022 1.00 96.00 125 ALA A CA 1
ATOM 1015 C C . ALA A 1 125 ? -2.482 -13.618 -5.938 1.00 96.00 125 ALA A C 1
ATOM 1017 O O . ALA A 1 125 ? -3.648 -13.590 -5.544 1.00 96.00 125 ALA A O 1
ATOM 1018 N N . VAL A 1 126 ? -2.120 -13.206 -7.154 1.00 97.50 126 VAL A N 1
ATOM 1019 C CA . VAL A 1 126 ? -3.035 -12.814 -8.225 1.00 97.50 126 VAL A CA 1
ATOM 1020 C C . VAL A 1 126 ? -2.508 -13.327 -9.562 1.00 97.50 126 VAL A C 1
ATOM 1022 O O . VAL A 1 126 ? -1.299 -13.341 -9.784 1.00 97.50 126 VAL A O 1
ATOM 1025 N N . ASP A 1 127 ? -3.411 -13.672 -10.478 1.00 98.06 127 ASP A N 1
ATOM 1026 C CA . ASP A 1 127 ? -3.053 -14.032 -11.859 1.00 98.06 127 ASP A CA 1
ATOM 1027 C C . ASP A 1 127 ? -2.949 -12.802 -12.775 1.00 98.06 127 ASP A C 1
ATOM 1029 O O . ASP A 1 127 ? -2.274 -12.817 -13.805 1.00 98.06 127 ASP A O 1
ATOM 1033 N N . GLN A 1 128 ? -3.666 -11.728 -12.428 1.00 97.62 128 GLN A N 1
ATOM 1034 C CA . GLN A 1 128 ? -3.832 -10.540 -13.261 1.00 97.62 128 GLN A CA 1
ATOM 1035 C C . GLN A 1 128 ? -3.915 -9.271 -12.410 1.00 97.62 128 GLN A C 1
ATOM 1037 O O . GLN A 1 128 ? -4.435 -9.280 -11.295 1.00 97.62 128 GLN A O 1
ATOM 1042 N N . VAL A 1 129 ? -3.438 -8.158 -12.972 1.00 97.25 129 VAL A N 1
ATOM 1043 C CA . VAL A 1 129 ? -3.517 -6.826 -12.359 1.00 97.25 129 VAL A CA 1
ATOM 1044 C C . VAL A 1 129 ? -4.159 -5.855 -13.344 1.00 97.25 129 VAL A C 1
ATOM 1046 O O . VAL A 1 129 ? -3.703 -5.724 -14.480 1.00 97.25 129 VAL A O 1
ATOM 1049 N N . LEU A 1 130 ? -5.196 -5.148 -12.891 1.00 97.25 130 LEU A N 1
ATOM 1050 C CA . LEU A 1 130 ? -5.870 -4.086 -13.636 1.00 97.25 130 LEU A CA 1
ATOM 1051 C C . LEU A 1 130 ? -5.530 -2.727 -13.020 1.00 97.25 130 LEU A C 1
ATOM 1053 O O . LEU A 1 130 ? -5.754 -2.505 -11.832 1.00 97.25 130 LEU A O 1
ATOM 1057 N N . VAL A 1 131 ? -5.025 -1.805 -13.840 1.00 95.88 131 VAL A N 1
ATOM 1058 C CA . VAL A 1 131 ? -4.709 -0.433 -13.425 1.00 95.88 131 VAL A CA 1
ATOM 1059 C C . VAL A 1 131 ? -5.682 0.518 -14.106 1.00 95.88 131 VAL A C 1
ATOM 1061 O O . VAL A 1 131 ? -5.658 0.669 -15.324 1.00 95.88 131 VAL A O 1
ATOM 1064 N N . LEU A 1 132 ? -6.541 1.156 -13.313 1.00 95.31 132 LEU A N 1
ATOM 1065 C CA . LEU A 1 132 ? -7.522 2.126 -13.793 1.00 95.31 132 LEU A CA 1
ATOM 1066 C C . LEU A 1 132 ? -6.973 3.545 -13.643 1.00 95.31 132 LEU A C 1
ATOM 1068 O O . LEU A 1 132 ? -6.388 3.893 -12.617 1.00 95.31 132 LEU A O 1
ATOM 1072 N N . CYS A 1 133 ? -7.174 4.378 -14.659 1.00 94.88 133 CYS A N 1
ATOM 1073 C CA . CYS A 1 133 ? -6.745 5.771 -14.640 1.00 94.88 133 CYS A CA 1
ATOM 1074 C C . CYS A 1 133 ? -7.778 6.676 -15.334 1.00 94.88 133 CYS A C 1
ATOM 1076 O O . CYS A 1 133 ? -8.585 6.190 -16.124 1.00 94.88 133 CYS A O 1
ATOM 1078 N N . PRO A 1 134 ? -7.800 7.985 -15.025 1.00 95.62 134 PRO A N 1
ATOM 1079 C CA . PRO A 1 134 ? -8.890 8.862 -15.452 1.00 95.62 134 PRO A CA 1
ATOM 1080 C C . PRO A 1 134 ? -8.719 9.429 -16.870 1.00 95.62 134 PRO A C 1
ATOM 1082 O O . PRO A 1 134 ? -9.577 10.187 -17.317 1.00 95.62 134 PRO A O 1
ATOM 1085 N N . SER A 1 135 ? -7.613 9.142 -17.570 1.00 97.00 135 SER A N 1
ATOM 1086 C CA . SER A 1 135 ? -7.384 9.648 -18.927 1.00 97.00 135 SER A CA 1
ATOM 1087 C C . SER A 1 135 ? -6.437 8.777 -19.750 1.00 97.00 135 SER A C 1
ATOM 1089 O O . SER A 1 135 ? -5.475 8.212 -19.226 1.00 97.00 135 SER A O 1
ATOM 1091 N N . ASN A 1 136 ? -6.650 8.772 -21.067 1.00 96.19 136 ASN A N 1
ATOM 1092 C CA . ASN A 1 136 ? -5.832 8.022 -22.028 1.00 96.19 136 ASN A CA 1
ATOM 1093 C C . ASN A 1 136 ? -4.361 8.474 -22.027 1.00 96.19 136 ASN A C 1
ATOM 1095 O O . ASN A 1 136 ? -3.458 7.681 -22.272 1.00 96.19 136 ASN A O 1
ATOM 1099 N N . THR A 1 137 ? -4.091 9.749 -21.724 1.00 96.44 137 THR A N 1
ATOM 1100 C CA . THR A 1 137 ? -2.716 10.257 -21.601 1.00 96.44 137 THR A CA 1
ATOM 1101 C C . THR A 1 137 ? -1.990 9.612 -20.422 1.00 96.44 137 THR A C 1
ATOM 1103 O O . THR A 1 137 ? -0.824 9.236 -20.544 1.00 96.44 137 THR A O 1
ATOM 1106 N N . ILE A 1 138 ? -2.670 9.464 -19.278 1.00 95.06 138 ILE A N 1
ATOM 1107 C CA . ILE A 1 138 ? -2.100 8.788 -18.105 1.00 95.06 138 ILE A CA 1
ATOM 1108 C C . ILE A 1 138 ? -1.941 7.294 -18.394 1.00 95.06 138 ILE A C 1
ATOM 1110 O O . ILE A 1 138 ? -0.904 6.725 -18.059 1.00 95.06 138 ILE A O 1
ATOM 1114 N N . GLU A 1 139 ? -2.924 6.679 -19.053 1.00 96.62 139 GLU A N 1
ATOM 1115 C CA . GLU A 1 139 ? -2.877 5.275 -19.467 1.00 96.62 139 GLU A CA 1
ATOM 1116 C C . GLU A 1 139 ? -1.646 4.976 -20.327 1.00 96.62 139 GLU A C 1
ATOM 1118 O O . GLU A 1 139 ? -0.873 4.071 -20.006 1.00 96.62 139 GLU A O 1
ATOM 1123 N N . ALA A 1 140 ? -1.423 5.767 -21.381 1.00 96.62 140 ALA A N 1
ATOM 1124 C CA . ALA A 1 140 ? -0.287 5.604 -22.280 1.00 96.62 140 ALA A CA 1
ATOM 1125 C C . ALA A 1 140 ? 1.045 5.735 -21.525 1.00 96.62 140 ALA A C 1
ATOM 1127 O O . ALA A 1 140 ? 1.914 4.871 -21.650 1.00 96.62 140 ALA A O 1
ATOM 1128 N N . GLY A 1 141 ? 1.175 6.759 -20.672 1.00 95.75 141 GLY A N 1
ATOM 1129 C CA . GLY A 1 141 ? 2.391 6.990 -19.890 1.00 95.75 141 GLY A CA 1
ATOM 1130 C C . GLY A 1 141 ? 2.672 5.905 -18.842 1.00 95.75 141 GLY A C 1
ATOM 1131 O O . GLY A 1 141 ? 3.828 5.540 -18.618 1.00 95.75 141 GLY A O 1
ATOM 1132 N N . LEU A 1 142 ? 1.637 5.359 -18.194 1.00 96.19 142 LEU A N 1
ATOM 1133 C CA . LEU A 1 142 ? 1.789 4.220 -17.282 1.00 96.19 142 LEU A CA 1
ATOM 1134 C C . LEU A 1 142 ? 2.147 2.944 -18.044 1.00 96.19 142 LEU A C 1
ATOM 1136 O O . LEU A 1 142 ? 3.048 2.222 -17.622 1.00 96.19 142 LEU A O 1
ATOM 1140 N N . THR A 1 143 ? 1.491 2.697 -19.177 1.00 95.25 143 THR A N 1
ATOM 1141 C CA . THR A 1 143 ? 1.728 1.518 -20.015 1.00 95.25 143 THR A CA 1
ATOM 1142 C C . THR A 1 143 ? 3.162 1.480 -20.529 1.00 95.25 143 THR A C 1
ATOM 1144 O O . THR A 1 143 ? 3.842 0.467 -20.370 1.00 95.25 143 THR A O 1
ATOM 1147 N N . GLU A 1 144 ? 3.649 2.581 -21.104 1.00 95.94 144 GLU A N 1
ATOM 1148 C CA . GLU A 1 144 ? 5.030 2.698 -21.577 1.00 95.94 144 GLU A CA 1
ATOM 1149 C C . GLU A 1 144 ? 6.024 2.458 -20.437 1.00 95.94 144 GLU A C 1
ATOM 1151 O O . GLU A 1 144 ? 6.936 1.637 -20.561 1.00 95.94 144 GLU A O 1
ATOM 1156 N N . LYS A 1 145 ? 5.804 3.109 -19.289 1.00 95.44 145 LYS A N 1
ATOM 1157 C CA . LYS A 1 145 ? 6.662 2.953 -18.114 1.00 95.44 145 LYS A CA 1
ATOM 1158 C C . LYS A 1 145 ? 6.708 1.510 -17.626 1.00 95.44 145 LYS A C 1
ATOM 1160 O O . LYS A 1 145 ? 7.791 0.991 -17.379 1.00 95.44 145 LYS A O 1
ATOM 1165 N N . PHE A 1 146 ? 5.560 0.855 -17.475 1.00 95.44 146 PHE A N 1
ATOM 1166 C CA . PHE A 1 146 ? 5.504 -0.509 -16.946 1.00 95.44 146 PHE A CA 1
ATOM 1167 C C . PHE A 1 146 ? 6.104 -1.514 -17.926 1.00 95.44 146 PHE A C 1
ATOM 1169 O O . PHE A 1 146 ? 6.830 -2.406 -17.494 1.00 95.44 146 PHE A O 1
ATOM 1176 N N . ARG A 1 147 ? 5.908 -1.324 -19.238 1.00 94.31 147 ARG A N 1
ATOM 1177 C CA . ARG A 1 147 ? 6.604 -2.112 -20.265 1.00 94.31 147 ARG A CA 1
ATOM 1178 C C . ARG A 1 147 ? 8.114 -1.919 -20.195 1.00 94.31 147 ARG A C 1
ATOM 1180 O O . ARG A 1 147 ? 8.833 -2.905 -20.208 1.00 94.31 147 ARG A O 1
ATOM 1187 N N . SER A 1 148 ? 8.590 -0.681 -20.064 1.00 93.88 148 SER A N 1
ATOM 1188 C CA . SER A 1 148 ? 10.022 -0.381 -19.933 1.00 93.88 148 SER A CA 1
ATOM 1189 C C . SER A 1 148 ? 10.644 -1.009 -18.680 1.00 93.88 148 SER A C 1
ATOM 1191 O O . SER A 1 148 ? 11.752 -1.531 -18.741 1.00 93.88 148 SER A O 1
ATOM 1193 N N . LEU A 1 149 ? 9.922 -1.006 -17.553 1.00 93.25 149 LEU A N 1
ATOM 1194 C CA . LEU A 1 149 ? 10.353 -1.646 -16.304 1.00 93.25 149 LEU A CA 1
ATOM 1195 C C . LEU A 1 149 ? 10.293 -3.182 -16.349 1.00 93.25 149 LEU A C 1
ATOM 1197 O O . LEU A 1 149 ? 10.929 -3.835 -15.526 1.00 93.25 149 LEU A O 1
ATOM 1201 N N . SER A 1 150 ? 9.499 -3.756 -17.256 1.00 87.25 150 SER A N 1
ATOM 1202 C CA . SER A 1 150 ? 9.405 -5.205 -17.493 1.00 87.25 150 SER A CA 1
ATOM 1203 C C . SER A 1 150 ? 10.274 -5.682 -18.658 1.00 87.25 150 SER A C 1
ATOM 1205 O O . SER A 1 150 ? 10.369 -6.886 -18.876 1.00 87.25 150 SER A O 1
ATOM 1207 N N . ALA A 1 151 ? 10.859 -4.766 -19.431 1.00 81.94 151 ALA A N 1
ATOM 1208 C CA . ALA A 1 151 ? 11.707 -5.110 -20.557 1.00 81.94 151 ALA A CA 1
ATOM 1209 C C . ALA A 1 151 ? 13.022 -5.692 -20.037 1.00 81.94 151 ALA A C 1
ATOM 1211 O O . ALA A 1 151 ? 13.675 -5.093 -19.178 1.00 81.94 151 ALA A O 1
ATOM 1212 N N . ASP A 1 152 ? 13.395 -6.852 -20.569 1.00 63.00 152 ASP A N 1
ATOM 1213 C CA . ASP A 1 152 ? 14.683 -7.469 -20.290 1.00 63.00 152 ASP A CA 1
ATOM 1214 C C . ASP A 1 152 ? 15.780 -6.521 -20.793 1.00 63.00 152 ASP A C 1
ATOM 1216 O O . ASP A 1 152 ? 15.842 -6.197 -21.981 1.00 63.00 152 ASP A O 1
ATOM 1220 N N . ARG A 1 153 ? 16.588 -5.988 -19.874 1.00 54.03 153 ARG A N 1
ATOM 1221 C CA . ARG A 1 153 ? 17.778 -5.201 -20.218 1.00 54.03 153 ARG A CA 1
ATOM 1222 C C . ARG A 1 153 ? 18.965 -6.152 -20.244 1.00 54.03 153 ARG A C 1
ATOM 1224 O O . ARG A 1 153 ? 19.848 -6.053 -19.395 1.00 54.03 153 ARG A O 1
ATOM 1231 N N . THR A 1 154 ? 18.919 -7.110 -21.162 1.00 43.84 154 THR A N 1
ATOM 1232 C CA . THR A 1 154 ? 20.090 -7.900 -21.548 1.00 43.84 154 THR A CA 1
ATOM 1233 C C . THR A 1 154 ? 20.870 -7.171 -22.632 1.00 43.84 154 THR A C 1
ATOM 1235 O O . THR A 1 154 ? 20.226 -6.566 -23.520 1.00 43.84 154 THR A O 1
#

pLDDT: mean 92.75, std 9.24, range [43.84, 98.25]

Secondary structure (DSSP, 8-state):
--------GGGSPPPPPS---TTT--GGGGHHHHHHHHTT-HHHHHHHHHHHHHHHS-S-SSHHHHHHHHHHH-HHHHHHSSSHHHHHHT-SSTTS--------TTS-HHHHHHHHHHHHHHTTS-S------S-HHHHHHHHHHHHHHHS---